Protein AF-A0A4Y2H4V3-F1 (afdb_monomer_lite)

Organism: Araneus ventricosus (NCBI:txid182803)

Sequence (105 aa):
MSNTEVLQWAAEAIDSLARNKILTDDEIIRTVTAEDDDDDDVTPVNPIKFSHSEAGAALSTSLQWAEEQNFEAHEIMLLRRLRDRAFELKIGTAAQRKITDFFGH

pLDDT: mean 78.4, std 11.39, range [53.81, 94.56]

Radius of gyration: 27.1 Å; chains: 1; bounding box: 74×29×50 Å

Foldseek 3Di:
DDPVVVVVVVVVVVVVVVVVPDDDPVRVVVVVVVVPPPPPPPPPPPPPPDDPVRVLVVLVVVLVVCVVVVPDPVVSVVSVVVSVVVVVVVVVVVVVVVVCVVVPD

Structure (mmCIF, N/CA/C/O backbone):
data_AF-A0A4Y2H4V3-F1
#
_entry.id   AF-A0A4Y2H4V3-F1
#
loop_
_atom_site.group_PDB
_atom_site.id
_atom_site.type_symbol
_atom_site.label_atom_id
_atom_site.label_alt_id
_atom_site.label_comp_id
_atom_site.label_asym_id
_atom_site.label_entity_id
_atom_site.label_seq_id
_atom_site.pdbx_PDB_ins_code
_atom_site.Cartn_x
_atom_site.Cartn_y
_atom_site.Cartn_z
_atom_site.occupancy
_atom_site.B_iso_or_equiv
_atom_site.auth_seq_id
_atom_site.auth_comp_id
_atom_site.auth_asym_id
_atom_site.auth_atom_id
_atom_site.pdb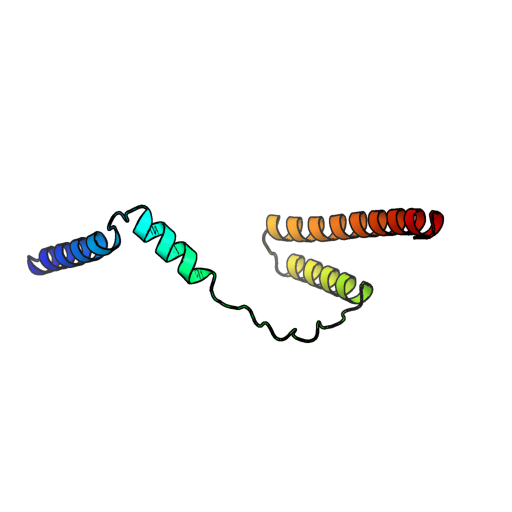x_PDB_model_num
ATOM 1 N N . MET A 1 1 ? -49.763 1.756 23.169 1.00 58.75 1 MET A N 1
ATOM 2 C CA . MET A 1 1 ? -49.710 2.187 21.763 1.00 58.75 1 MET A CA 1
ATOM 3 C C . MET A 1 1 ? -50.930 3.032 21.505 1.00 58.75 1 MET A C 1
ATOM 5 O O . MET A 1 1 ? -52.044 2.530 21.636 1.00 58.75 1 MET A O 1
ATOM 9 N N . SER A 1 2 ? -50.717 4.316 21.257 1.00 75.56 2 SER A N 1
ATOM 10 C CA . SER A 1 2 ? -51.799 5.248 20.935 1.00 75.56 2 SER A CA 1
ATOM 11 C C . SER A 1 2 ? -52.068 5.222 19.432 1.00 75.56 2 SER A C 1
ATOM 13 O O . SER A 1 2 ? -51.149 5.032 18.640 1.00 75.56 2 SER A O 1
ATOM 15 N N . ASN A 1 3 ? -53.314 5.455 19.013 1.00 74.50 3 ASN A N 1
ATOM 16 C CA . ASN A 1 3 ? -53.703 5.455 17.592 1.00 74.50 3 ASN A CA 1
ATOM 17 C C . ASN A 1 3 ? -52.883 6.436 16.726 1.00 74.50 3 ASN A C 1
ATOM 19 O O . ASN A 1 3 ? -52.795 6.267 15.515 1.00 74.50 3 ASN A O 1
ATOM 23 N N . THR A 1 4 ? -52.258 7.440 17.341 1.00 77.00 4 THR A N 1
ATOM 24 C CA . THR A 1 4 ? -51.367 8.408 16.690 1.00 77.00 4 THR A CA 1
ATOM 25 C C . THR A 1 4 ? -50.022 7.809 16.269 1.00 77.00 4 THR A C 1
ATOM 27 O O . THR A 1 4 ? -49.527 8.148 15.201 1.00 77.00 4 THR A O 1
ATOM 30 N N . GLU A 1 5 ? -49.454 6.886 17.052 1.00 76.12 5 GLU A N 1
ATOM 31 C CA . GLU A 1 5 ? -48.184 6.210 16.720 1.00 76.12 5 GLU A CA 1
ATOM 32 C C . GLU A 1 5 ? -48.359 5.265 15.523 1.00 76.12 5 GLU A C 1
ATOM 34 O O . GLU A 1 5 ? -47.494 5.175 14.657 1.00 76.12 5 GLU A O 1
ATOM 39 N N . VAL A 1 6 ? -49.525 4.615 15.430 1.00 75.69 6 VAL A N 1
ATOM 40 C CA . VAL A 1 6 ? -49.867 3.704 14.326 1.00 75.69 6 VAL A CA 1
ATOM 41 C C . VAL A 1 6 ? -49.994 4.458 12.998 1.00 75.69 6 VAL A C 1
ATOM 43 O O . VAL A 1 6 ? -49.537 3.973 11.964 1.00 75.69 6 VAL A O 1
ATOM 46 N N . LEU A 1 7 ? -50.577 5.661 13.019 1.00 77.81 7 LEU A N 1
ATOM 47 C CA . LEU A 1 7 ? -50.682 6.515 11.831 1.00 77.81 7 LEU A CA 1
ATOM 48 C C . LEU A 1 7 ? -49.317 7.044 11.381 1.00 77.81 7 LEU A C 1
ATOM 50 O O . LEU A 1 7 ? -49.070 7.139 10.181 1.00 77.81 7 LEU A O 1
ATOM 54 N N . GLN A 1 8 ? -48.426 7.349 12.324 1.00 79.44 8 GLN A N 1
ATOM 55 C CA . GLN A 1 8 ? -47.080 7.812 12.006 1.00 79.44 8 GLN A CA 1
ATOM 56 C C . GLN A 1 8 ? -46.237 6.709 11.352 1.00 79.44 8 GLN A C 1
ATOM 58 O O . GLN A 1 8 ? -45.611 6.948 10.323 1.00 79.44 8 GLN A O 1
ATOM 63 N N . TRP A 1 9 ? -46.308 5.479 11.867 1.00 77.88 9 TRP A N 1
ATOM 64 C CA . TRP A 1 9 ? -45.650 4.327 11.240 1.00 77.88 9 TRP A CA 1
ATOM 65 C C . TRP A 1 9 ? -46.187 4.031 9.840 1.00 77.88 9 TRP A C 1
ATOM 67 O O . TRP A 1 9 ? -45.414 3.704 8.942 1.00 77.88 9 TRP A O 1
ATOM 77 N N . ALA A 1 10 ? -47.498 4.176 9.625 1.00 74.44 10 ALA A N 1
ATOM 78 C CA . ALA A 1 10 ? -48.079 4.027 8.295 1.00 74.44 10 ALA A CA 1
ATOM 79 C C . ALA A 1 10 ? -47.562 5.103 7.323 1.00 74.44 10 ALA A C 1
ATOM 81 O O . ALA A 1 10 ? -47.257 4.786 6.176 1.00 74.44 10 ALA A O 1
ATOM 82 N N . ALA A 1 11 ? -47.412 6.352 7.774 1.00 75.75 11 ALA A N 1
ATOM 83 C CA . ALA A 1 11 ? -46.875 7.436 6.952 1.00 75.75 11 ALA A CA 1
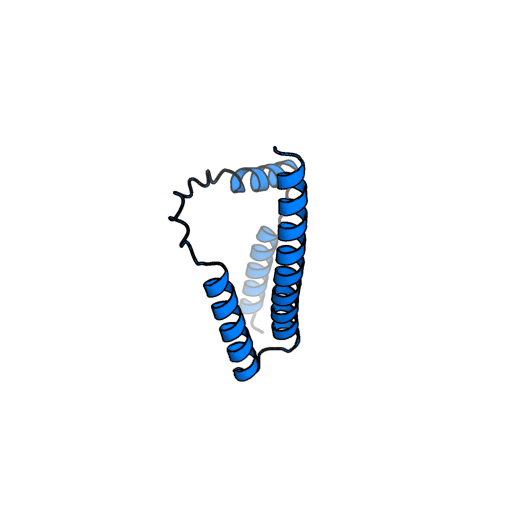ATOM 84 C C . ALA A 1 11 ? -45.394 7.218 6.581 1.00 75.75 11 ALA A C 1
ATOM 86 O O . ALA A 1 11 ? -45.029 7.368 5.416 1.00 75.75 11 ALA A O 1
ATOM 87 N N . GLU A 1 12 ? -44.559 6.795 7.533 1.00 72.56 12 GLU A N 1
ATOM 88 C CA . GLU A 1 12 ? -43.133 6.500 7.306 1.00 72.56 12 GLU A CA 1
ATOM 89 C C . GLU A 1 12 ? -42.927 5.263 6.405 1.00 72.56 12 GLU A C 1
ATOM 91 O O . GLU A 1 12 ? -42.043 5.232 5.541 1.00 72.56 12 GLU A O 1
ATOM 96 N N . ALA A 1 13 ? -43.787 4.248 6.537 1.00 70.94 13 ALA A N 1
ATOM 97 C CA . ALA A 1 13 ? -43.772 3.074 5.665 1.00 70.94 13 ALA A CA 1
ATOM 98 C C . ALA A 1 13 ? -44.158 3.416 4.213 1.00 70.94 13 ALA A C 1
ATOM 100 O O . ALA A 1 13 ? -43.581 2.871 3.274 1.00 70.94 13 ALA A O 1
ATOM 101 N N . ILE A 1 14 ? -45.104 4.337 4.009 1.00 70.12 14 ILE A N 1
ATOM 102 C CA . ILE A 1 14 ? -45.511 4.782 2.668 1.00 70.12 14 ILE A CA 1
ATOM 103 C C . ILE A 1 14 ? -44.416 5.642 2.013 1.00 70.12 14 ILE A C 1
ATOM 105 O O . ILE A 1 14 ? -44.155 5.484 0.820 1.00 70.12 14 ILE A O 1
ATOM 109 N N . ASP A 1 15 ? -43.735 6.501 2.776 1.00 69.50 15 ASP A N 1
ATOM 110 C CA . ASP A 1 15 ? -42.612 7.305 2.270 1.00 69.50 15 ASP A CA 1
ATOM 111 C C . ASP A 1 15 ? -41.420 6.424 1.849 1.00 69.50 15 ASP A C 1
ATOM 113 O O . ASP A 1 15 ? -40.882 6.552 0.747 1.00 69.50 15 ASP A O 1
ATOM 117 N N . SER A 1 16 ? -41.068 5.428 2.668 1.00 65.81 16 SER A N 1
ATOM 118 C CA . SER A 1 16 ? -40.036 4.443 2.305 1.00 65.81 16 SER A CA 1
ATOM 119 C C . SER A 1 16 ? -40.438 3.544 1.127 1.00 65.81 16 SER A C 1
ATOM 121 O O . SER A 1 16 ? -39.572 3.130 0.354 1.00 65.81 16 SER A O 1
ATOM 123 N N . LEU A 1 17 ? -41.734 3.286 0.919 1.00 66.88 17 LEU A N 1
ATOM 124 C CA . LEU A 1 17 ? -42.237 2.585 -0.266 1.00 66.88 17 LEU A CA 1
ATOM 125 C C . LEU A 1 17 ? -42.042 3.414 -1.544 1.00 66.88 17 LEU A C 1
ATOM 127 O O . LEU A 1 17 ? -41.670 2.855 -2.575 1.00 66.88 17 LEU A O 1
ATOM 131 N N . ALA A 1 18 ? -42.216 4.738 -1.478 1.00 63.81 18 ALA A N 1
ATOM 132 C CA . ALA A 1 18 ? -41.955 5.627 -2.613 1.00 63.81 18 ALA A CA 1
ATOM 133 C C . ALA A 1 18 ? -40.472 5.620 -3.034 1.00 63.81 18 ALA A C 1
ATOM 135 O O . ALA A 1 18 ? -40.161 5.788 -4.214 1.00 63.81 18 ALA A O 1
ATOM 136 N N . ARG A 1 19 ? -39.562 5.347 -2.089 1.00 62.50 19 ARG A N 1
ATOM 137 C CA . ARG A 1 19 ? -38.117 5.177 -2.334 1.00 62.50 19 ARG A CA 1
ATOM 138 C C . ARG A 1 19 ? -37.741 3.805 -2.909 1.00 62.50 19 ARG A C 1
ATOM 140 O O . ARG A 1 19 ? -36.651 3.671 -3.449 1.00 62.50 19 ARG A O 1
ATOM 147 N N . ASN A 1 20 ? -38.640 2.820 -2.850 1.00 70.25 20 ASN A N 1
ATOM 148 C CA . ASN A 1 20 ? -38.473 1.477 -3.424 1.00 70.25 20 ASN A CA 1
ATOM 149 C C . ASN A 1 20 ? -39.233 1.310 -4.754 1.00 70.25 20 ASN A C 1
ATOM 151 O O . ASN A 1 20 ? -39.663 0.208 -5.106 1.00 70.25 20 ASN A O 1
ATOM 155 N N . LYS A 1 21 ? -39.439 2.405 -5.499 1.00 75.75 21 LYS A N 1
ATOM 156 C CA . LYS A 1 21 ? -39.998 2.347 -6.853 1.00 75.75 21 LYS A CA 1
ATOM 157 C C . LYS A 1 21 ? -39.067 1.509 -7.740 1.00 75.75 21 LYS A C 1
ATOM 159 O O . LYS A 1 21 ? -37.902 1.853 -7.911 1.00 75.75 21 LYS A O 1
ATOM 164 N N . ILE A 1 22 ? -39.591 0.433 -8.326 1.00 77.75 22 ILE A N 1
ATOM 165 C CA . ILE A 1 22 ? -38.872 -0.356 -9.334 1.00 77.75 22 ILE A CA 1
ATOM 166 C C . ILE A 1 22 ? -38.698 0.529 -10.571 1.00 77.75 22 ILE A C 1
ATOM 168 O O . ILE A 1 22 ? -39.687 0.984 -11.151 1.00 77.75 22 ILE A O 1
ATOM 172 N N . LEU A 1 23 ? -37.448 0.809 -10.931 1.00 84.56 23 LEU A N 1
ATOM 173 C CA . LEU A 1 23 ? -37.113 1.587 -12.119 1.00 84.56 23 LEU A CA 1
ATOM 174 C C . LEU A 1 23 ? -37.229 0.722 -13.375 1.00 84.56 23 LEU A C 1
ATOM 176 O O . LEU A 1 23 ? -36.961 -0.479 -13.343 1.00 84.56 23 LEU A O 1
ATOM 180 N N . THR A 1 24 ? -37.625 1.349 -14.477 1.00 82.94 24 THR A N 1
ATOM 181 C CA . THR A 1 24 ? -37.542 0.747 -15.814 1.00 82.94 24 THR A CA 1
ATOM 182 C C . THR A 1 24 ? -36.116 0.825 -16.364 1.00 82.94 24 THR A C 1
ATOM 184 O O . THR A 1 24 ? -35.343 1.691 -15.956 1.00 82.94 24 THR A O 1
ATOM 187 N N . ASP A 1 25 ? -35.762 -0.054 -17.305 1.00 84.56 25 ASP A N 1
ATOM 188 C CA . ASP A 1 25 ? -34.408 -0.125 -17.882 1.00 84.56 25 ASP A CA 1
ATOM 189 C C . ASP A 1 25 ? -33.923 1.238 -18.418 1.00 84.56 25 ASP A C 1
ATOM 191 O O . ASP A 1 25 ? -32.790 1.641 -18.161 1.00 84.56 25 ASP A O 1
ATOM 195 N N . ASP A 1 26 ? -34.808 2.007 -19.062 1.00 83.06 26 ASP A N 1
ATOM 196 C CA . ASP A 1 26 ? -34.509 3.357 -19.564 1.00 83.06 26 ASP A CA 1
ATOM 197 C C . ASP A 1 26 ? -34.254 4.378 -18.437 1.00 83.06 26 ASP A C 1
ATOM 199 O O . ASP A 1 26 ? -33.447 5.301 -18.581 1.00 83.06 26 ASP A O 1
ATOM 203 N N . GLU A 1 27 ? -34.940 4.237 -17.295 1.00 83.12 27 GLU A N 1
ATOM 204 C CA . GLU A 1 27 ? -34.683 5.047 -16.099 1.00 83.12 27 GLU A CA 1
ATOM 205 C C . GLU A 1 27 ? -33.309 4.721 -15.501 1.00 83.12 27 GLU A C 1
ATOM 207 O O . GLU A 1 27 ? -32.598 5.655 -15.131 1.00 83.12 27 GLU A O 1
ATOM 212 N N . ILE A 1 28 ? -32.917 3.443 -15.482 1.00 80.00 28 ILE A N 1
ATOM 213 C CA . ILE A 1 28 ? -31.617 2.979 -14.973 1.00 80.00 28 ILE A CA 1
ATOM 214 C C . ILE A 1 28 ? -30.473 3.468 -15.867 1.00 80.00 28 ILE A C 1
ATOM 216 O O . ILE A 1 28 ? -29.499 4.035 -15.369 1.00 80.00 28 ILE A O 1
ATOM 220 N N . ILE A 1 29 ? -30.589 3.303 -17.189 1.00 81.56 29 ILE A N 1
ATOM 221 C CA . ILE A 1 29 ? -29.546 3.731 -18.135 1.00 81.56 29 ILE A CA 1
ATOM 222 C C . ILE A 1 29 ? -29.321 5.240 -18.018 1.00 81.56 29 ILE A C 1
ATOM 224 O O . ILE A 1 29 ? -28.184 5.694 -17.914 1.00 81.56 29 ILE A O 1
ATOM 228 N N . ARG A 1 30 ? -30.395 6.031 -17.947 1.00 77.19 30 ARG A N 1
ATOM 229 C CA . ARG A 1 30 ? -30.299 7.487 -17.785 1.00 77.19 30 ARG A CA 1
ATOM 230 C C . ARG A 1 30 ? -29.632 7.900 -16.471 1.00 77.19 30 ARG A C 1
ATOM 232 O O . ARG A 1 30 ? -28.857 8.848 -16.494 1.00 77.19 30 ARG A O 1
ATOM 239 N N . THR A 1 31 ? -29.913 7.223 -15.352 1.00 70.38 31 THR A N 1
ATOM 240 C CA . THR A 1 31 ? -29.219 7.515 -14.084 1.00 70.38 31 THR A CA 1
ATOM 241 C C . THR A 1 31 ? -27.734 7.181 -14.162 1.00 70.38 31 THR A C 1
ATOM 243 O O . THR A 1 31 ? -26.925 7.979 -13.715 1.00 70.38 31 THR A O 1
ATOM 246 N N . VAL A 1 32 ? -27.377 6.065 -14.804 1.00 72.38 32 VAL A N 1
ATOM 247 C CA . VAL A 1 32 ? -25.978 5.634 -14.957 1.00 72.38 32 VAL A CA 1
ATOM 248 C C . VAL A 1 32 ? -25.196 6.565 -15.888 1.00 72.38 32 VAL A C 1
ATOM 250 O O . VAL A 1 32 ? -24.029 6.834 -15.643 1.00 72.38 32 VAL A O 1
ATOM 253 N N . THR A 1 33 ? -25.828 7.082 -16.946 1.00 64.44 33 THR A N 1
ATOM 254 C CA . THR A 1 33 ? -25.135 7.914 -17.949 1.00 64.44 33 THR A CA 1
ATOM 255 C C . THR A 1 33 ? -24.927 9.360 -17.479 1.00 64.44 33 THR A C 1
ATOM 257 O O . THR A 1 33 ? -24.037 10.035 -17.973 1.00 64.44 33 THR A O 1
ATOM 260 N N . ALA A 1 34 ? -25.738 9.854 -16.536 1.00 61.31 34 ALA A N 1
ATOM 261 C CA . ALA A 1 34 ? -25.623 11.221 -16.019 1.00 61.31 34 ALA A CA 1
ATOM 262 C C . ALA A 1 34 ? -24.539 11.388 -14.933 1.00 61.31 34 ALA A C 1
ATOM 264 O O . ALA A 1 34 ? -24.176 12.519 -14.629 1.00 61.31 34 ALA A O 1
ATOM 265 N N . GLU A 1 35 ? -24.042 10.294 -14.341 1.00 57.62 35 GLU A N 1
ATOM 266 C CA . GLU A 1 35 ? -22.966 10.322 -13.333 1.00 57.62 35 GLU A CA 1
ATOM 267 C C . GLU A 1 35 ? -21.551 10.286 -13.942 1.00 57.62 35 GLU A C 1
ATOM 269 O O . GLU A 1 35 ? -20.590 10.532 -13.225 1.00 57.62 35 GLU A O 1
ATOM 274 N N . ASP A 1 36 ? -21.414 10.007 -15.244 1.00 56.97 36 ASP A N 1
ATOM 275 C CA . ASP A 1 36 ? -20.117 9.891 -15.944 1.00 56.97 36 ASP A CA 1
ATOM 276 C C . ASP A 1 36 ? -19.783 11.135 -16.796 1.00 56.97 36 ASP A C 1
ATOM 278 O O . ASP A 1 36 ? -18.816 11.138 -17.550 1.00 56.97 36 ASP A O 1
ATOM 282 N N . ASP A 1 37 ? -20.598 12.194 -16.694 1.00 55.94 37 ASP A N 1
ATOM 283 C CA . ASP A 1 37 ? -20.404 13.475 -17.401 1.00 55.94 37 ASP A CA 1
ATOM 284 C C . ASP A 1 37 ? -19.727 14.533 -16.505 1.00 55.94 37 ASP A C 1
ATOM 286 O O . ASP A 1 37 ? -19.771 15.731 -16.790 1.00 55.94 37 ASP A O 1
ATOM 290 N N . ASP A 1 38 ? -19.098 14.097 -15.407 1.00 59.88 38 ASP A N 1
ATOM 291 C CA . ASP A 1 38 ? -18.108 14.915 -14.710 1.00 59.88 38 ASP A CA 1
ATOM 292 C C . ASP A 1 38 ? -16.818 14.818 -15.534 1.00 59.88 38 ASP A C 1
ATOM 294 O O . ASP A 1 38 ? -16.001 13.910 -15.376 1.00 59.88 38 ASP A O 1
ATOM 298 N N . ASP A 1 39 ? -16.722 15.722 -16.512 1.00 59.16 39 ASP A N 1
ATOM 299 C CA . ASP A 1 39 ? -15.499 16.096 -17.216 1.00 59.16 39 ASP A CA 1
ATOM 300 C C . ASP A 1 39 ? -14.446 16.423 -16.152 1.00 59.16 39 ASP A C 1
ATOM 302 O O . ASP A 1 39 ? -14.361 17.546 -15.648 1.00 59.16 39 ASP A O 1
ATOM 306 N N . ASP A 1 40 ? -13.719 15.383 -15.739 1.00 57.16 40 ASP A N 1
ATOM 307 C CA . ASP A 1 40 ? -12.680 15.405 -14.722 1.00 57.16 40 ASP A CA 1
ATOM 308 C C . ASP A 1 40 ? -11.470 16.157 -15.297 1.00 57.16 40 ASP A C 1
ATOM 310 O O . ASP A 1 40 ? -10.407 15.597 -15.580 1.00 57.16 40 ASP A O 1
ATOM 314 N N . ASP A 1 41 ? -11.642 17.469 -15.482 1.00 53.81 41 ASP A N 1
ATOM 315 C CA . ASP A 1 41 ? -10.585 18.466 -15.599 1.00 53.81 41 ASP A CA 1
ATOM 316 C C . ASP A 1 41 ? -9.895 18.578 -14.233 1.00 53.81 41 ASP A C 1
ATOM 318 O O . ASP A 1 41 ? -9.869 19.618 -13.563 1.00 53.81 41 ASP A O 1
ATOM 322 N N . VAL A 1 42 ? -9.309 17.461 -13.787 1.00 58.66 42 VAL A N 1
ATOM 323 C CA . VAL A 1 42 ? -8.268 17.490 -12.772 1.00 58.66 42 VAL A CA 1
ATOM 324 C C . VAL A 1 42 ? -7.107 18.207 -13.425 1.00 58.66 42 VAL A C 1
ATOM 326 O O . VAL A 1 42 ? -6.244 17.612 -14.077 1.00 58.66 42 VAL A O 1
ATOM 329 N N . THR A 1 43 ? -7.054 19.519 -13.204 1.00 57.88 43 THR A N 1
ATOM 330 C CA . THR A 1 43 ? -5.792 20.251 -13.213 1.00 57.88 43 THR A CA 1
ATOM 331 C C . THR A 1 43 ? -4.759 19.346 -12.538 1.00 57.88 43 THR A C 1
ATOM 333 O O . THR A 1 43 ? -4.968 18.959 -11.383 1.00 57.88 43 THR A O 1
ATOM 336 N N . PRO A 1 44 ? -3.702 18.897 -13.240 1.00 56.25 44 PRO A N 1
ATOM 337 C CA . PRO A 1 44 ? -2.811 17.902 -12.682 1.00 56.25 44 PRO A CA 1
ATOM 338 C C . PRO A 1 44 ? -2.114 18.556 -11.499 1.00 56.25 44 PRO A C 1
ATOM 340 O O . PRO A 1 44 ? -1.188 19.355 -11.665 1.00 56.25 44 PRO A O 1
ATOM 343 N N . VAL A 1 45 ? -2.606 18.253 -10.295 1.00 59.69 45 VAL A N 1
ATOM 344 C CA . VAL A 1 45 ? -1.968 18.611 -9.038 1.00 59.69 45 VAL A CA 1
ATOM 345 C C . VAL A 1 45 ? -0.552 18.105 -9.187 1.00 59.69 45 VAL A C 1
ATOM 347 O O . VAL A 1 45 ? -0.345 16.903 -9.338 1.00 59.69 45 VAL A O 1
ATOM 350 N N . ASN A 1 46 ? 0.394 19.045 -9.256 1.00 63.78 46 ASN A N 1
ATOM 351 C CA . ASN A 1 46 ? 1.792 18.774 -9.545 1.00 63.78 46 ASN A CA 1
ATOM 352 C C . ASN A 1 46 ? 2.221 17.569 -8.697 1.00 63.78 46 ASN A C 1
ATOM 354 O O . ASN A 1 46 ? 2.265 17.706 -7.469 1.00 63.78 46 ASN A O 1
ATOM 358 N N . PRO A 1 47 ? 2.435 16.385 -9.303 1.00 60.97 47 PRO A N 1
ATOM 359 C CA . PRO A 1 47 ? 2.577 15.166 -8.532 1.00 60.97 47 PRO A CA 1
ATOM 360 C C . PRO A 1 47 ? 3.793 15.362 -7.646 1.00 60.97 47 PRO A C 1
ATOM 362 O O . PRO A 1 47 ? 4.891 15.623 -8.148 1.00 60.97 47 PRO A O 1
ATOM 365 N N . ILE A 1 48 ? 3.586 15.320 -6.328 1.00 69.38 48 ILE A N 1
ATOM 366 C CA . ILE A 1 48 ? 4.674 15.480 -5.371 1.00 69.38 48 ILE A CA 1
ATOM 367 C C . ILE A 1 48 ? 5.671 14.368 -5.693 1.00 69.38 48 ILE A C 1
ATOM 369 O O . ILE A 1 48 ? 5.374 13.181 -5.546 1.00 69.38 48 ILE A O 1
ATOM 373 N N . LYS A 1 49 ? 6.831 14.751 -6.238 1.00 69.81 49 LYS A N 1
ATOM 374 C CA . LYS A 1 49 ? 7.843 13.815 -6.734 1.00 69.81 49 LYS A CA 1
ATOM 375 C C . LYS A 1 49 ? 8.604 13.233 -5.549 1.00 69.81 49 LYS A C 1
ATOM 377 O O . LYS A 1 49 ? 9.740 13.618 -5.292 1.00 69.81 49 LYS A O 1
ATOM 382 N N . PHE A 1 50 ? 7.975 12.314 -4.827 1.00 69.38 50 PHE A N 1
ATOM 383 C CA . PHE A 1 50 ? 8.660 11.525 -3.814 1.00 69.38 50 PHE A CA 1
ATOM 384 C C . PHE A 1 50 ? 9.677 10.605 -4.485 1.00 69.38 50 PHE A C 1
ATOM 386 O O . PHE A 1 50 ? 9.393 9.941 -5.490 1.00 69.38 50 PHE A O 1
ATOM 393 N N . SER A 1 51 ? 10.889 10.557 -3.934 1.00 80.56 51 SER A N 1
ATOM 394 C CA . SER A 1 51 ? 11.872 9.584 -4.403 1.00 80.56 51 SER A CA 1
ATOM 395 C C . SER A 1 51 ? 11.418 8.162 -4.042 1.00 80.56 51 SER A C 1
ATOM 397 O O . SER A 1 51 ? 10.697 7.943 -3.070 1.00 80.56 51 SER A O 1
ATOM 399 N N . HIS A 1 52 ? 11.864 7.157 -4.801 1.00 78.38 52 HIS A N 1
ATOM 400 C CA . HIS A 1 52 ? 11.504 5.760 -4.509 1.00 78.38 52 HIS A CA 1
ATOM 401 C C . HIS A 1 52 ? 12.026 5.310 -3.135 1.00 78.38 52 HIS A C 1
ATOM 403 O O . HIS A 1 52 ? 11.407 4.482 -2.470 1.00 78.38 52 HIS A O 1
ATOM 409 N N . SER A 1 53 ? 13.167 5.859 -2.709 1.00 81.88 53 SER A N 1
ATOM 410 C CA . SER A 1 53 ? 13.749 5.600 -1.390 1.00 81.88 53 SER A CA 1
ATOM 411 C C . SER A 1 53 ? 12.904 6.206 -0.272 1.00 81.88 53 SER A C 1
ATOM 413 O O . SER A 1 53 ? 12.694 5.566 0.752 1.00 81.88 53 SER A O 1
ATOM 415 N N . GLU A 1 54 ? 12.387 7.412 -0.484 1.00 84.69 54 GLU A N 1
ATOM 416 C CA . GLU A 1 54 ? 11.548 8.127 0.477 1.00 84.69 54 GLU A CA 1
ATOM 417 C C . GLU A 1 54 ? 10.176 7.470 0.638 1.00 84.69 54 GLU A C 1
ATOM 419 O O . GLU A 1 54 ? 9.741 7.245 1.763 1.00 84.69 54 GLU A O 1
ATOM 424 N N . ALA A 1 55 ? 9.553 7.037 -0.461 1.00 84.88 55 ALA A N 1
ATOM 425 C CA . ALA A 1 55 ? 8.320 6.255 -0.407 1.00 84.88 55 ALA A CA 1
ATOM 426 C C . ALA A 1 55 ? 8.510 4.924 0.349 1.00 84.88 55 ALA A C 1
ATOM 428 O O . ALA A 1 55 ? 7.667 4.534 1.155 1.00 84.88 55 ALA A O 1
ATOM 429 N N . GLY A 1 56 ? 9.641 4.238 0.134 1.00 85.69 56 GLY A N 1
ATOM 430 C CA . GLY A 1 56 ? 9.967 3.002 0.851 1.00 85.69 56 GLY A CA 1
ATOM 431 C C . GLY A 1 56 ? 10.226 3.215 2.347 1.00 85.69 56 GLY A C 1
ATOM 432 O O . GLY A 1 56 ? 9.798 2.400 3.170 1.00 85.69 56 GLY A O 1
ATOM 433 N N . ALA A 1 57 ? 10.892 4.315 2.706 1.00 88.50 57 ALA A N 1
ATOM 434 C CA . ALA A 1 57 ? 11.120 4.694 4.097 1.00 88.50 57 ALA A CA 1
ATOM 435 C C . ALA A 1 57 ? 9.800 5.040 4.798 1.00 88.50 57 ALA A C 1
ATOM 437 O O . ALA A 1 57 ? 9.516 4.482 5.856 1.00 88.50 57 ALA A O 1
ATOM 438 N N . ALA A 1 58 ? 8.960 5.866 4.166 1.00 89.75 58 ALA A N 1
ATOM 439 C CA . ALA A 1 58 ? 7.648 6.235 4.686 1.00 89.75 58 ALA A CA 1
ATOM 440 C C . ALA A 1 58 ? 6.768 5.000 4.925 1.00 89.75 58 ALA A C 1
ATOM 442 O O . ALA A 1 58 ? 6.239 4.836 6.020 1.00 89.75 58 ALA A O 1
ATOM 443 N N . LEU A 1 59 ? 6.693 4.076 3.957 1.00 88.94 59 LEU A N 1
ATOM 444 C CA . LEU A 1 59 ? 5.943 2.824 4.109 1.00 88.94 59 LEU A CA 1
ATOM 445 C C . LEU A 1 59 ? 6.458 1.973 5.281 1.00 88.94 59 LEU A C 1
ATOM 447 O O . LEU A 1 59 ? 5.662 1.392 6.016 1.00 88.94 59 LEU A O 1
ATOM 451 N N . SER A 1 60 ? 7.778 1.903 5.469 1.00 89.62 60 SER A 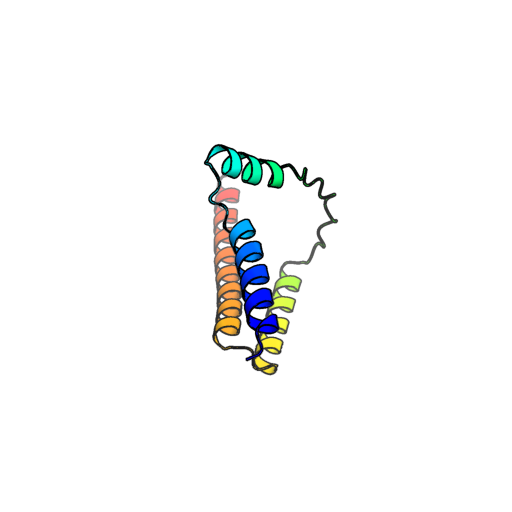N 1
ATOM 452 C CA . SER A 1 60 ? 8.385 1.140 6.569 1.00 89.62 60 SER A CA 1
ATOM 453 C C . SER A 1 60 ? 8.049 1.752 7.931 1.00 89.62 60 SER A C 1
ATOM 455 O O . SER A 1 60 ? 7.682 1.027 8.853 1.00 89.62 60 SER A O 1
ATOM 457 N N . THR A 1 61 ? 8.110 3.081 8.044 1.00 93.69 61 THR A N 1
ATOM 458 C CA . THR A 1 61 ? 7.722 3.810 9.258 1.00 93.69 61 THR A CA 1
ATOM 459 C C . THR A 1 61 ? 6.228 3.676 9.548 1.00 93.69 61 THR A C 1
ATOM 461 O O . THR A 1 61 ? 5.856 3.416 10.689 1.00 93.69 61 THR A O 1
ATOM 464 N N . SER A 1 62 ? 5.364 3.789 8.536 1.00 90.56 62 SER A N 1
ATOM 465 C CA . SER A 1 62 ? 3.918 3.596 8.699 1.00 90.56 62 SER A CA 1
ATOM 466 C C . SER A 1 62 ? 3.568 2.175 9.138 1.00 90.56 62 SER A C 1
ATOM 468 O O . SER A 1 62 ? 2.687 2.002 9.974 1.00 90.56 62 SER A O 1
ATOM 470 N N . LEU A 1 63 ? 4.268 1.161 8.619 1.00 90.56 63 LEU A N 1
ATOM 471 C CA . LEU A 1 63 ? 4.072 -0.226 9.035 1.00 90.56 63 LEU A CA 1
ATOM 472 C C . LEU A 1 63 ? 4.468 -0.437 10.504 1.00 90.56 63 LEU A C 1
ATOM 474 O O . LEU A 1 63 ? 3.711 -1.058 11.244 1.00 90.56 63 LEU A O 1
ATOM 478 N N . GLN A 1 64 ? 5.608 0.113 10.933 1.00 92.69 64 GLN A N 1
ATOM 479 C CA . GLN A 1 64 ? 6.025 0.061 12.337 1.00 92.69 64 GLN A CA 1
ATOM 480 C C . GLN A 1 64 ? 5.001 0.756 13.245 1.00 92.69 64 GLN A C 1
ATOM 482 O O . GLN A 1 64 ? 4.595 0.203 14.263 1.00 92.69 64 GLN A O 1
ATOM 487 N N . TRP A 1 65 ? 4.533 1.942 12.852 1.00 94.56 65 TRP A N 1
ATOM 488 C CA . TRP A 1 65 ? 3.514 2.665 13.606 1.00 94.56 65 TRP A CA 1
ATOM 489 C C . TRP A 1 65 ? 2.202 1.871 13.702 1.00 94.56 65 TRP A C 1
ATOM 491 O O . TRP A 1 65 ? 1.614 1.795 14.775 1.00 94.56 65 TRP A O 1
ATOM 501 N N . ALA A 1 66 ? 1.768 1.216 12.620 1.00 90.69 66 ALA A N 1
ATOM 502 C CA . ALA A 1 66 ? 0.570 0.375 12.632 1.00 90.69 66 ALA A CA 1
ATOM 503 C C . ALA A 1 66 ? 0.707 -0.841 13.572 1.00 90.69 66 ALA A C 1
ATOM 505 O O . ALA A 1 66 ? -0.253 -1.219 14.244 1.00 90.69 66 ALA A O 1
ATOM 506 N N . GLU A 1 67 ? 1.899 -1.435 13.663 1.00 89.38 67 GLU A N 1
ATOM 507 C CA . GLU A 1 67 ? 2.191 -2.506 14.624 1.00 89.38 67 GLU A CA 1
ATOM 508 C C . GLU A 1 67 ? 2.139 -1.995 16.076 1.00 89.38 67 GLU A C 1
ATOM 510 O O . GLU A 1 67 ? 1.561 -2.653 16.939 1.00 89.38 67 GLU A O 1
ATOM 515 N N . GLU A 1 68 ? 2.674 -0.799 16.342 1.00 93.06 68 GLU A N 1
ATOM 516 C CA . GLU A 1 68 ? 2.671 -0.163 17.669 1.00 93.06 68 GLU A CA 1
ATOM 517 C C . GLU A 1 68 ? 1.275 0.295 18.117 1.00 93.06 68 GLU A C 1
ATOM 519 O O . GLU A 1 68 ? 0.944 0.224 19.300 1.00 93.06 68 GLU A O 1
ATOM 524 N N . GLN A 1 69 ? 0.443 0.751 17.180 1.00 93.44 69 GLN A N 1
ATOM 525 C CA . GLN A 1 69 ? -0.946 1.138 17.438 1.00 93.44 69 GLN A CA 1
ATOM 526 C C . GLN A 1 69 ? -1.907 -0.058 17.514 1.00 93.44 69 GLN A C 1
ATOM 528 O O . GLN A 1 69 ? -3.103 0.134 17.728 1.00 93.44 69 GLN A O 1
ATOM 533 N N . ASN A 1 70 ? -1.394 -1.286 17.373 1.00 90.06 70 ASN A N 1
ATOM 534 C CA . ASN A 1 70 ? -2.158 -2.521 17.518 1.00 90.06 70 ASN A CA 1
ATOM 535 C C . ASN A 1 70 ? -3.352 -2.612 16.540 1.00 90.06 70 ASN A C 1
ATOM 537 O O . ASN A 1 70 ? -4.445 -3.033 16.927 1.00 90.06 70 ASN A O 1
ATOM 541 N N . PHE A 1 71 ? -3.125 -2.208 15.280 1.00 91.25 71 PHE A N 1
ATOM 542 C CA . PHE A 1 71 ? -4.070 -2.389 14.168 1.00 91.25 71 PHE A CA 1
ATOM 543 C C . PHE A 1 71 ? -4.438 -3.863 13.981 1.00 91.25 71 PHE A C 1
ATOM 545 O O . PHE A 1 71 ? -3.730 -4.768 14.443 1.00 91.25 71 PHE A O 1
ATOM 552 N N . GLU A 1 72 ? -5.538 -4.127 13.275 1.00 92.62 72 GLU A N 1
ATOM 553 C CA . GLU A 1 72 ? -5.957 -5.502 13.066 1.00 92.62 72 GLU A CA 1
ATOM 554 C C . GLU A 1 72 ? -4.915 -6.270 12.243 1.00 92.62 72 GLU A C 1
ATOM 556 O O . GLU A 1 72 ? -4.334 -5.779 11.271 1.00 92.62 72 GLU A O 1
ATOM 561 N N . ALA A 1 73 ? -4.683 -7.531 12.616 1.00 91.81 73 ALA A N 1
ATOM 562 C CA . ALA A 1 73 ? -3.635 -8.351 12.009 1.00 91.81 73 ALA A CA 1
ATOM 563 C C . ALA A 1 73 ? -3.768 -8.454 10.478 1.00 91.81 73 ALA A C 1
ATOM 565 O O . ALA A 1 73 ? -2.765 -8.556 9.768 1.00 91.81 73 ALA A O 1
ATOM 566 N N . HIS A 1 74 ? -4.999 -8.404 9.965 1.00 93.50 74 HIS A N 1
ATOM 567 C CA . HIS A 1 74 ? -5.281 -8.485 8.538 1.00 93.50 74 HIS A CA 1
ATOM 568 C C . HIS A 1 74 ? -4.869 -7.206 7.777 1.00 93.50 74 HIS A C 1
ATOM 570 O O . HIS A 1 74 ? -4.397 -7.302 6.642 1.00 93.50 74 HIS A O 1
ATOM 576 N N . GLU A 1 75 ? -4.947 -6.033 8.410 1.00 88.75 75 GLU A N 1
ATOM 577 C CA . GLU A 1 75 ? -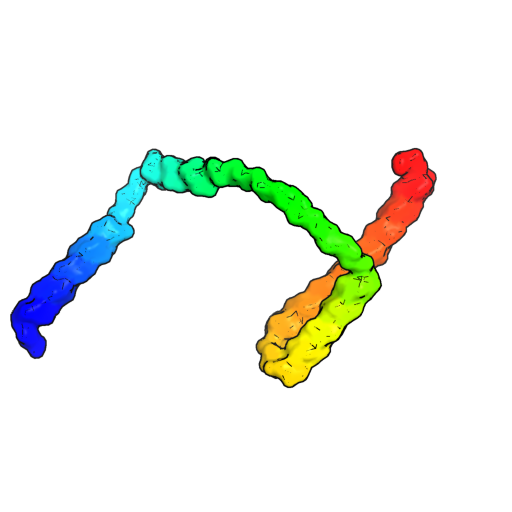4.502 -4.749 7.852 1.00 88.75 75 GLU A CA 1
ATOM 578 C C . GLU A 1 75 ? -2.970 -4.694 7.782 1.00 88.75 75 GLU A C 1
ATOM 580 O O . GLU A 1 75 ? -2.387 -4.375 6.742 1.00 88.75 75 GLU A O 1
ATOM 585 N N . ILE A 1 76 ? -2.297 -5.125 8.854 1.00 91.25 76 ILE A N 1
ATOM 586 C CA . ILE A 1 76 ? -0.831 -5.232 8.901 1.00 91.25 76 ILE A CA 1
ATOM 587 C C . ILE A 1 76 ? -0.332 -6.248 7.858 1.00 91.25 76 ILE A C 1
ATOM 589 O O . ILE A 1 76 ? 0.669 -6.015 7.171 1.00 91.25 76 ILE A O 1
ATOM 593 N N . MET A 1 77 ? -1.038 -7.373 7.686 1.00 93.06 77 MET A N 1
ATOM 594 C CA . MET A 1 77 ? -0.731 -8.355 6.639 1.00 93.06 77 MET A CA 1
ATOM 595 C C . MET A 1 77 ? -0.849 -7.767 5.232 1.00 93.06 77 MET A C 1
ATOM 597 O O . MET A 1 77 ? 0.006 -8.050 4.387 1.00 93.06 77 MET A O 1
ATOM 601 N N . LEU A 1 78 ? -1.873 -6.950 4.971 1.00 92.38 78 LEU A N 1
ATOM 602 C CA . LEU A 1 78 ? -2.043 -6.288 3.680 1.00 92.38 78 LEU A CA 1
ATOM 603 C C . LEU A 1 78 ? -0.862 -5.355 3.379 1.00 92.38 78 LEU A C 1
ATOM 605 O O . LEU A 1 78 ? -0.278 -5.442 2.297 1.00 92.38 78 LEU A O 1
ATOM 609 N N . LEU A 1 79 ? -0.454 -4.530 4.347 1.00 90.56 79 LEU A N 1
ATOM 610 C CA . LEU A 1 79 ? 0.680 -3.613 4.197 1.00 90.56 79 LEU A CA 1
ATOM 611 C C . LEU A 1 79 ? 2.003 -4.353 3.942 1.00 90.56 79 LEU A C 1
ATOM 613 O O . LEU A 1 79 ? 2.763 -3.982 3.044 1.00 90.56 79 LEU A O 1
ATOM 617 N N . ARG A 1 80 ? 2.261 -5.448 4.669 1.00 91.69 80 ARG A N 1
ATOM 618 C CA . ARG A 1 80 ? 3.441 -6.304 4.440 1.00 91.69 80 ARG A CA 1
ATOM 619 C C . ARG A 1 80 ? 3.436 -6.908 3.038 1.00 91.69 80 ARG A C 1
ATOM 621 O O . ARG A 1 80 ? 4.452 -6.865 2.348 1.00 91.69 80 ARG A O 1
ATOM 628 N N . ARG A 1 81 ? 2.285 -7.405 2.580 1.00 93.25 81 ARG A N 1
ATOM 629 C CA . ARG A 1 81 ? 2.145 -7.988 1.240 1.00 93.25 81 ARG A CA 1
ATOM 630 C C . ARG A 1 81 ? 2.366 -6.958 0.133 1.00 93.25 81 ARG A C 1
ATOM 632 O O . ARG A 1 81 ? 2.998 -7.279 -0.870 1.00 93.25 81 ARG A O 1
ATOM 639 N N . LEU A 1 82 ? 1.865 -5.735 0.309 1.00 89.69 82 LEU A N 1
ATOM 640 C CA . LEU A 1 82 ? 2.094 -4.632 -0.627 1.00 89.69 82 LEU A CA 1
ATOM 641 C C . LEU A 1 82 ? 3.581 -4.286 -0.727 1.00 89.69 82 LEU A C 1
ATOM 643 O O . LEU A 1 82 ? 4.106 -4.170 -1.834 1.00 89.69 82 LEU A O 1
ATOM 647 N N . ARG A 1 83 ? 4.271 -4.190 0.414 1.00 88.81 83 ARG A N 1
ATOM 648 C CA . ARG A 1 83 ? 5.721 -3.969 0.467 1.00 88.81 83 ARG A CA 1
ATOM 649 C C . ARG A 1 83 ? 6.479 -5.055 -0.300 1.00 88.81 83 ARG A C 1
ATOM 651 O O . ARG A 1 83 ? 7.305 -4.738 -1.154 1.00 88.81 83 ARG A O 1
ATOM 658 N N . ASP A 1 84 ? 6.194 -6.322 -0.016 1.00 90.25 84 ASP A N 1
ATOM 659 C CA . ASP A 1 84 ? 6.903 -7.446 -0.634 1.00 90.25 84 ASP A CA 1
ATOM 660 C C . ASP A 1 84 ? 6.648 -7.488 -2.149 1.00 90.25 84 ASP A C 1
ATOM 662 O O . ASP A 1 84 ? 7.585 -7.598 -2.942 1.00 90.25 84 ASP A O 1
ATOM 666 N N . ARG A 1 85 ? 5.398 -7.257 -2.570 1.00 89.81 85 ARG A N 1
ATOM 667 C CA . ARG A 1 85 ? 5.037 -7.171 -3.989 1.00 89.81 85 ARG A CA 1
ATOM 668 C C . ARG A 1 85 ? 5.717 -5.997 -4.694 1.00 89.81 85 ARG A C 1
ATOM 670 O O . ARG A 1 85 ? 6.129 -6.139 -5.844 1.00 89.81 85 ARG A O 1
ATOM 677 N N . ALA A 1 86 ? 5.863 -4.851 -4.032 1.00 84.38 86 ALA A N 1
ATOM 678 C CA . ALA A 1 86 ? 6.595 -3.713 -4.582 1.00 84.38 86 ALA A CA 1
ATOM 679 C C . ALA A 1 86 ? 8.084 -4.043 -4.796 1.00 84.38 86 ALA A C 1
ATOM 681 O O . ALA A 1 86 ? 8.657 -3.657 -5.818 1.00 84.38 86 ALA A O 1
ATOM 682 N N . PHE A 1 87 ? 8.707 -4.801 -3.886 1.00 82.50 87 PHE A N 1
ATOM 683 C CA . PHE A 1 87 ? 10.081 -5.279 -4.064 1.00 82.50 87 PHE A CA 1
ATOM 684 C C . PHE A 1 87 ? 10.213 -6.274 -5.222 1.00 82.50 87 PHE A C 1
ATOM 686 O O . PHE A 1 87 ? 11.117 -6.119 -6.046 1.00 82.50 87 PHE A O 1
ATOM 693 N N . GLU A 1 88 ? 9.304 -7.245 -5.332 1.00 86.06 88 GLU A N 1
ATOM 694 C CA . GLU A 1 88 ? 9.263 -8.182 -6.463 1.00 86.06 88 GLU A CA 1
ATOM 695 C C . GLU A 1 88 ? 9.119 -7.446 -7.800 1.00 86.06 88 GLU A C 1
ATOM 697 O O . GLU A 1 88 ? 9.888 -7.685 -8.735 1.00 86.06 88 GLU A O 1
ATOM 702 N N . LEU A 1 89 ? 8.178 -6.498 -7.877 1.00 84.81 89 LEU A N 1
ATOM 703 C CA . LEU A 1 89 ? 7.957 -5.682 -9.069 1.00 84.81 89 LEU A CA 1
ATOM 704 C C . LEU A 1 89 ? 9.194 -4.853 -9.413 1.00 84.81 89 LEU A C 1
ATOM 706 O O . LEU A 1 89 ? 9.585 -4.816 -10.573 1.00 84.81 89 LEU A O 1
ATOM 710 N N . LYS A 1 90 ? 9.869 -4.246 -8.4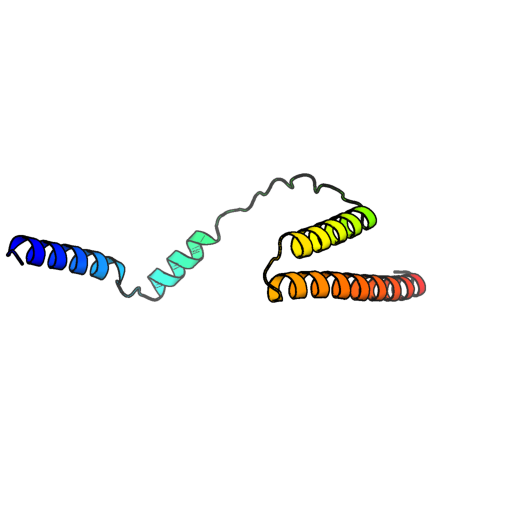31 1.00 81.25 90 LYS A N 1
ATOM 711 C CA . LYS A 1 90 ? 11.111 -3.493 -8.670 1.00 81.25 90 LYS A CA 1
ATOM 712 C C . LYS A 1 90 ? 12.204 -4.367 -9.294 1.00 81.25 90 LYS A C 1
ATOM 714 O O . LYS A 1 90 ? 12.910 -3.907 -10.193 1.00 81.25 90 LYS A O 1
ATOM 719 N N . ILE A 1 91 ? 12.346 -5.611 -8.836 1.00 77.44 91 ILE A N 1
ATOM 720 C CA . ILE A 1 91 ? 13.307 -6.573 -9.395 1.00 77.44 91 ILE A CA 1
ATOM 721 C C . ILE A 1 91 ? 12.898 -6.965 -10.822 1.00 77.44 91 ILE A C 1
ATOM 723 O O . ILE A 1 91 ? 13.741 -6.948 -11.721 1.00 77.44 91 ILE A O 1
ATOM 727 N N . GLY A 1 92 ? 11.611 -7.250 -11.046 1.00 80.25 92 GLY A N 1
ATOM 728 C CA . GLY A 1 92 ? 11.062 -7.571 -12.365 1.00 80.25 92 GLY A CA 1
ATOM 729 C C . GLY A 1 92 ? 11.253 -6.441 -13.378 1.00 80.25 92 GLY A C 1
ATOM 730 O O . GLY A 1 92 ? 11.782 -6.672 -14.463 1.00 80.25 92 GLY A O 1
ATOM 731 N N . THR A 1 93 ? 10.931 -5.204 -13.000 1.00 79.56 93 THR A N 1
ATOM 732 C CA . THR A 1 93 ? 11.116 -4.013 -13.839 1.00 79.56 93 THR A CA 1
ATOM 733 C C . THR A 1 93 ? 12.592 -3.765 -14.146 1.00 79.56 93 THR A C 1
ATOM 735 O O . THR A 1 93 ? 12.934 -3.398 -15.268 1.00 79.56 93 THR A O 1
ATOM 738 N N . ALA A 1 94 ? 13.497 -3.995 -13.188 1.00 77.06 94 ALA A N 1
ATOM 739 C CA . ALA A 1 94 ? 14.934 -3.890 -13.438 1.00 77.06 94 ALA A CA 1
ATOM 740 C C . ALA A 1 94 ? 15.434 -4.965 -14.421 1.00 77.06 94 ALA A C 1
ATOM 742 O O . ALA A 1 94 ? 16.286 -4.674 -15.262 1.00 77.06 94 ALA A O 1
ATOM 743 N N . ALA A 1 95 ? 14.905 -6.190 -14.343 1.00 79.69 95 ALA A N 1
ATOM 744 C CA . ALA A 1 95 ? 15.211 -7.258 -15.293 1.00 79.69 95 ALA A CA 1
ATOM 745 C C . ALA A 1 95 ? 14.669 -6.943 -16.697 1.00 79.69 95 ALA A C 1
ATOM 747 O O . ALA A 1 95 ? 15.403 -7.075 -17.673 1.00 79.69 95 ALA A O 1
ATOM 748 N N . GLN A 1 96 ? 13.429 -6.456 -16.795 1.00 78.25 96 GLN A N 1
ATOM 749 C CA . GLN A 1 96 ? 12.829 -6.018 -18.056 1.00 78.25 96 GLN A CA 1
ATOM 750 C C . GLN A 1 96 ? 13.602 -4.858 -18.681 1.00 78.25 96 GLN A C 1
ATOM 752 O O . GLN A 1 96 ? 13.926 -4.930 -19.859 1.00 78.25 96 GLN A O 1
ATOM 757 N N . ARG A 1 97 ? 13.979 -3.838 -17.89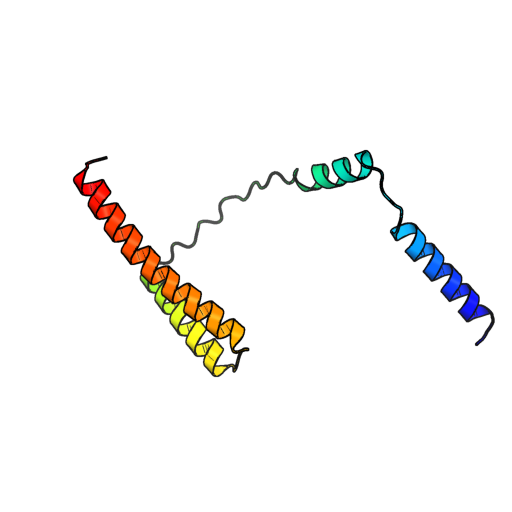8 1.00 84.50 97 ARG A N 1
ATOM 758 C CA . ARG A 1 97 ? 14.791 -2.717 -18.392 1.00 84.50 97 ARG A CA 1
ATOM 759 C C . ARG A 1 97 ? 16.110 -3.202 -18.990 1.00 84.50 97 ARG A C 1
ATOM 761 O O . ARG A 1 97 ? 16.433 -2.809 -20.096 1.00 84.50 97 ARG A O 1
ATOM 768 N N . LYS A 1 98 ? 16.823 -4.118 -18.321 1.00 84.00 98 LYS A N 1
ATOM 769 C CA . LYS A 1 98 ? 18.058 -4.712 -18.870 1.00 84.00 98 LYS A CA 1
ATOM 770 C C . LYS A 1 98 ? 17.835 -5.425 -20.205 1.00 84.00 98 LYS A C 1
ATOM 772 O O . LYS A 1 98 ? 18.711 -5.390 -21.061 1.00 84.00 98 LYS A O 1
ATOM 777 N N . ILE A 1 99 ? 16.693 -6.092 -20.364 1.00 81.75 99 ILE A N 1
ATOM 778 C CA . ILE A 1 99 ? 16.318 -6.751 -21.618 1.00 81.75 99 ILE A CA 1
ATOM 779 C C . ILE A 1 99 ? 16.033 -5.694 -22.694 1.00 81.75 99 ILE A C 1
ATOM 781 O O . ILE A 1 99 ? 16.582 -5.791 -23.785 1.00 81.75 99 ILE A O 1
ATOM 785 N N . THR A 1 100 ? 15.240 -4.665 -22.389 1.00 83.06 100 THR A N 1
ATOM 786 C CA . THR A 1 100 ? 14.949 -3.563 -23.321 1.00 83.06 100 THR A CA 1
ATOM 787 C C . THR A 1 100 ? 16.220 -2.830 -23.753 1.00 83.06 100 THR A C 1
ATOM 789 O O . THR A 1 100 ? 16.429 -2.644 -24.949 1.00 83.06 100 THR A O 1
ATOM 792 N N . ASP A 1 101 ? 17.110 -2.506 -22.810 1.00 84.38 101 ASP A N 1
ATOM 793 C CA . ASP A 1 101 ? 18.393 -1.845 -23.075 1.00 84.38 101 ASP A CA 1
ATOM 794 C C . ASP A 1 101 ? 19.291 -2.694 -23.994 1.00 84.38 101 ASP A C 1
ATOM 796 O O . ASP A 1 101 ? 19.998 -2.158 -24.844 1.00 84.38 101 ASP A O 1
ATOM 800 N N . PHE A 1 102 ? 19.251 -4.027 -23.857 1.00 83.12 102 PHE A N 1
ATOM 801 C CA . PHE A 1 102 ? 19.979 -4.949 -24.734 1.00 83.12 102 PHE A CA 1
ATOM 802 C C . PHE A 1 102 ? 19.448 -4.932 -26.175 1.00 83.12 102 PHE A C 1
ATOM 804 O O . PHE A 1 102 ? 20.232 -5.043 -27.116 1.00 83.12 102 PHE A O 1
ATOM 811 N N . PHE A 1 103 ? 18.133 -4.787 -26.354 1.00 87.69 103 PHE A N 1
ATOM 812 C CA . PHE A 1 103 ? 17.500 -4.726 -27.675 1.00 87.69 103 PHE A CA 1
ATOM 813 C C . PHE A 1 103 ? 17.482 -3.315 -28.293 1.00 87.69 103 PHE A C 1
ATOM 815 O O . PHE A 1 103 ? 17.195 -3.193 -29.481 1.00 87.69 103 PHE A O 1
ATOM 822 N N . GLY A 1 104 ? 17.854 -2.272 -27.539 1.00 71.88 104 GLY A N 1
ATOM 823 C CA . GLY A 1 104 ? 18.133 -0.931 -28.066 1.00 71.88 104 GLY A CA 1
ATOM 824 C C . GLY A 1 104 ? 16.919 -0.168 -28.610 1.00 71.88 104 GLY A C 1
ATOM 825 O O . GLY A 1 104 ? 17.078 0.592 -29.566 1.00 71.88 104 GLY A O 1
ATOM 826 N N . HIS A 1 105 ? 15.730 -0.382 -28.039 1.00 59.59 105 HIS A N 1
ATOM 827 C CA . HIS A 1 105 ? 14.518 0.385 -28.360 1.00 59.59 105 HIS A CA 1
ATOM 828 C C . HIS A 1 105 ? 14.377 1.648 -27.510 1.00 59.59 105 HIS A C 1
ATOM 830 O O . HIS A 1 105 ? 14.609 1.559 -26.283 1.00 59.59 105 HIS A O 1
#

Secondary structure (DSSP, 8-state):
--HHHHHHHHHHHHHHHHHTPPPPHHHHHHHHHHSS---------------HHHHHHHHHHHHHHHHHTT--HHHHHHHHHHHHHHHHHHHHHHHHHHHHHHHT-